Protein AF-A0A645JZR2-F1 (afdb_monomer_lite)

Radius of gyration: 15.29 Å; chains: 1; bounding box: 34×24×43 Å

Foldseek 3Di:
DLVVLLVCLQPDDLVRCCVPVLVVCQVVCVVVVHDSQLVVVLSSLSSVLSCCQPDRNPVLVVVCVVVVHDSVVSNVVCVVVSVVSVVVSVVSNVVVCVVCVVVVVVD

pLDDT: mean 82.42, std 8.1, range [58.25, 92.25]

Organism: NCBI:txid1076179

Sequence (107 aa):
MLIILVIVGCLMDVISATVIFIPVMNPLATSIGLDPIHWGVIFSIMLVIGFITPPVGQVLFVTANASNIEYASLCKNIIPFCIASFIIIIALAYMPDVVMWLPRMFA

Secondary structure (DSSP, 8-state):
-HHHHHHHHHHS-HHHHHHHHHHHHHHHHHHTT--HHHHHHHHHHHHHHHHHSTTT-HHHHHHHHHHT--HHHHHHHSHHHHHHHHHHHHHHHH-HHHHHTTHHHH-

Structure (mmCIF, N/CA/C/O backbone):
data_AF-A0A645JZR2-F1
#
_entry.id   AF-A0A645JZR2-F1
#
loop_
_atom_site.group_PDB
_atom_site.id
_atom_site.type_symbol
_atom_site.label_atom_id
_atom_site.label_alt_id
_atom_site.label_comp_id
_atom_site.label_asym_id
_atom_site.label_entity_id
_atom_site.label_seq_id
_atom_site.pdbx_PDB_ins_code
_atom_site.Cartn_x
_atom_site.Cartn_y
_atom_site.Cartn_z
_atom_site.occupancy
_atom_site.B_iso_or_equiv
_atom_site.auth_seq_id
_atom_site.auth_comp_id
_atom_site.auth_asym_id
_atom_site.auth_atom_id
_atom_site.pdbx_PDB_model_num
ATOM 1 N N . MET A 1 1 ? 8.722 -7.943 -1.978 1.00 61.44 1 MET A N 1
ATOM 2 C CA . MET A 1 1 ? 8.591 -6.487 -2.213 1.00 61.44 1 MET A CA 1
ATOM 3 C C . MET A 1 1 ? 7.271 -5.949 -1.666 1.00 61.44 1 MET A C 1
ATOM 5 O O . MET A 1 1 ? 7.312 -5.133 -0.760 1.00 61.44 1 MET A O 1
ATOM 9 N N . LEU A 1 2 ? 6.122 -6.472 -2.109 1.00 66.00 2 LEU A N 1
ATOM 10 C CA . LEU A 1 2 ? 4.788 -5.983 -1.717 1.00 66.00 2 LEU A CA 1
ATOM 11 C C . LEU A 1 2 ? 4.529 -5.984 -0.190 1.00 66.00 2 LEU A C 1
ATOM 13 O O . LEU A 1 2 ? 4.027 -5.010 0.351 1.00 66.00 2 LEU A O 1
ATOM 17 N N . ILE A 1 3 ? 4.957 -7.024 0.537 1.00 68.69 3 ILE A N 1
ATOM 18 C CA . ILE A 1 3 ? 4.763 -7.113 2.002 1.00 68.69 3 ILE A CA 1
ATOM 19 C C . ILE A 1 3 ? 5.571 -6.043 2.764 1.00 68.69 3 ILE A C 1
ATOM 21 O O . ILE A 1 3 ? 5.086 -5.479 3.739 1.00 68.69 3 ILE A O 1
ATOM 25 N N . ILE A 1 4 ? 6.784 -5.723 2.298 1.00 68.81 4 ILE A N 1
ATOM 26 C CA . ILE A 1 4 ? 7.639 -4.693 2.912 1.00 68.81 4 ILE A CA 1
ATOM 27 C C . ILE A 1 4 ? 6.998 -3.311 2.743 1.00 68.81 4 ILE A C 1
ATOM 29 O O . ILE A 1 4 ? 6.989 -2.526 3.685 1.00 68.81 4 ILE A O 1
ATOM 33 N N . LEU A 1 5 ? 6.408 -3.038 1.574 1.00 61.66 5 LEU A N 1
ATOM 34 C CA . LEU A 1 5 ? 5.743 -1.765 1.283 1.00 61.66 5 LEU A CA 1
ATOM 35 C C . LEU A 1 5 ? 4.522 -1.521 2.172 1.00 61.66 5 LEU A C 1
ATOM 37 O O . LEU A 1 5 ? 4.302 -0.394 2.604 1.00 61.66 5 LEU A O 1
ATOM 41 N N . VAL A 1 6 ? 3.773 -2.574 2.504 1.00 64.75 6 VAL A N 1
ATOM 42 C CA . VAL A 1 6 ? 2.643 -2.482 3.440 1.00 64.75 6 VAL A CA 1
ATOM 43 C C . VAL A 1 6 ? 3.127 -2.132 4.848 1.00 64.75 6 VAL A C 1
ATOM 45 O O . VAL A 1 6 ? 2.554 -1.258 5.488 1.00 64.75 6 VAL A O 1
ATOM 48 N N . ILE A 1 7 ? 4.207 -2.760 5.324 1.00 67.06 7 ILE A N 1
ATOM 49 C CA . ILE A 1 7 ? 4.775 -2.476 6.655 1.00 67.06 7 ILE A CA 1
ATOM 50 C C . ILE A 1 7 ? 5.321 -1.043 6.726 1.00 67.06 7 ILE A C 1
ATOM 52 O O . ILE A 1 7 ? 5.091 -0.342 7.710 1.00 67.06 7 ILE A O 1
ATOM 56 N N . VAL A 1 8 ? 6.006 -0.594 5.672 1.00 63.25 8 VAL A N 1
ATOM 57 C CA . VAL A 1 8 ? 6.533 0.774 5.565 1.00 63.25 8 VAL A CA 1
ATOM 58 C C . VAL A 1 8 ? 5.400 1.796 5.531 1.00 63.25 8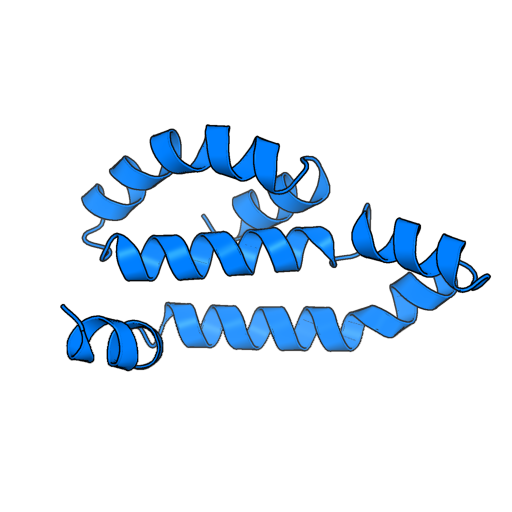 VAL A C 1
ATOM 60 O O . VAL A 1 8 ? 5.449 2.756 6.291 1.00 63.25 8 VAL A O 1
ATOM 63 N N . GLY A 1 9 ? 4.360 1.573 4.722 1.00 58.25 9 GLY A N 1
ATOM 64 C CA . GLY A 1 9 ? 3.195 2.462 4.656 1.00 58.25 9 GLY A CA 1
ATOM 65 C C . GLY A 1 9 ? 2.398 2.528 5.963 1.00 58.25 9 GLY A C 1
ATOM 66 O O . GLY A 1 9 ? 1.760 3.536 6.236 1.00 58.25 9 GLY A O 1
ATOM 67 N N . CYS A 1 10 ? 2.460 1.494 6.805 1.00 64.12 10 CYS A N 1
ATOM 68 C CA . CYS A 1 10 ? 1.864 1.532 8.141 1.00 64.12 10 CYS A CA 1
ATOM 69 C C . CYS A 1 10 ? 2.678 2.367 9.148 1.00 64.12 10 CYS A C 1
ATOM 71 O O . CYS A 1 10 ? 2.098 2.916 10.076 1.00 64.12 10 CYS A O 1
ATOM 73 N N . LEU A 1 11 ? 4.007 2.442 9.018 1.00 63.34 11 LEU A N 1
ATOM 74 C CA . LEU A 1 11 ? 4.890 3.084 10.009 1.00 63.34 11 LEU A CA 1
ATOM 75 C C . LEU A 1 11 ? 5.371 4.479 9.604 1.00 63.34 11 LEU A C 1
ATOM 77 O O . LEU A 1 11 ? 5.779 5.260 10.462 1.00 63.34 11 LEU A O 1
ATOM 81 N N . MET A 1 12 ? 5.370 4.778 8.308 1.00 72.12 12 MET A N 1
ATOM 82 C CA . MET A 1 12 ? 5.936 5.995 7.740 1.00 72.12 12 MET A CA 1
ATOM 83 C C . MET A 1 12 ? 4.881 6.741 6.932 1.00 72.12 12 MET A C 1
ATOM 85 O O . MET A 1 12 ? 4.127 6.135 6.175 1.00 72.12 12 MET A O 1
ATOM 89 N N . ASP A 1 13 ? 4.879 8.070 7.053 1.00 78.06 13 ASP A N 1
ATOM 90 C CA . ASP A 1 13 ? 4.120 8.958 6.171 1.00 78.06 13 ASP A CA 1
ATOM 91 C C . ASP A 1 13 ? 4.449 8.682 4.686 1.00 78.06 13 ASP A C 1
ATOM 93 O O . ASP A 1 13 ? 5.599 8.392 4.339 1.00 78.06 13 ASP A O 1
ATOM 97 N N . VAL A 1 14 ? 3.443 8.795 3.807 1.00 80.25 14 VAL A N 1
ATOM 98 C CA . VAL A 1 14 ? 3.560 8.563 2.356 1.00 80.25 14 VAL A CA 1
ATOM 99 C C . VAL A 1 14 ? 4.711 9.364 1.748 1.00 80.25 14 VAL A C 1
ATOM 101 O O . VAL A 1 14 ? 5.452 8.825 0.923 1.00 80.25 14 VAL A O 1
ATOM 104 N N . ILE A 1 15 ? 4.893 10.625 2.152 1.00 84.00 15 ILE A N 1
ATOM 105 C CA . ILE A 1 15 ? 5.950 11.493 1.615 1.00 84.00 15 ILE A CA 1
ATOM 106 C C . ILE A 1 15 ? 7.319 10.958 2.039 1.00 84.00 15 ILE A C 1
ATOM 108 O O . ILE A 1 15 ? 8.182 10.711 1.195 1.00 84.00 15 ILE A O 1
ATOM 112 N N . SER A 1 16 ? 7.495 10.703 3.333 1.00 86.88 16 SER A N 1
ATOM 11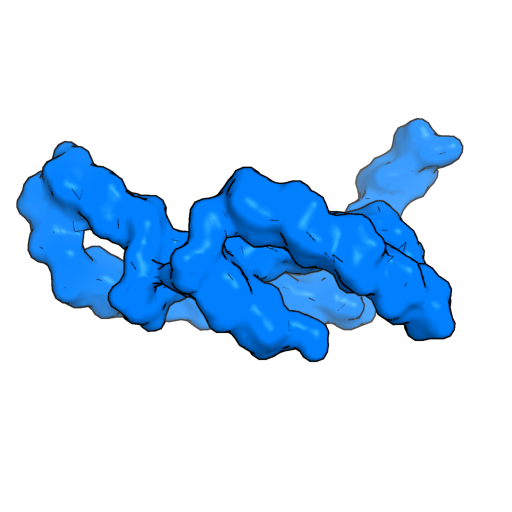3 C CA . SER A 1 16 ? 8.730 10.158 3.906 1.00 86.88 16 SER A CA 1
ATOM 114 C C . SER A 1 16 ? 9.107 8.806 3.288 1.00 86.88 16 SER A C 1
ATOM 116 O O . SER A 1 16 ? 10.258 8.590 2.903 1.00 86.88 16 SER A O 1
ATOM 118 N N . ALA A 1 17 ? 8.132 7.906 3.130 1.00 85.50 17 ALA A N 1
ATOM 119 C CA . ALA A 1 17 ? 8.326 6.601 2.507 1.00 85.50 17 ALA A CA 1
ATOM 120 C C . ALA A 1 17 ? 8.733 6.728 1.034 1.00 85.50 17 ALA A C 1
ATOM 122 O O . ALA A 1 17 ? 9.667 6.065 0.593 1.00 85.50 17 ALA A O 1
ATOM 123 N N . THR A 1 18 ? 8.075 7.607 0.280 1.00 87.31 18 THR A N 1
ATOM 124 C CA . THR A 1 18 ? 8.351 7.836 -1.144 1.00 87.31 18 THR A CA 1
ATOM 125 C C . THR A 1 18 ? 9.770 8.361 -1.358 1.00 87.31 18 THR A C 1
ATOM 127 O O . THR A 1 18 ? 10.510 7.810 -2.170 1.00 87.31 18 THR A O 1
ATOM 130 N N . VAL A 1 19 ? 10.192 9.370 -0.591 1.00 89.44 19 VAL A N 1
ATOM 131 C CA . VAL A 1 19 ? 11.525 9.988 -0.724 1.00 89.44 19 VAL A CA 1
ATOM 132 C C . VAL A 1 19 ? 12.652 8.993 -0.439 1.00 89.44 19 VAL A C 1
ATOM 134 O O . VAL A 1 19 ? 13.684 9.028 -1.105 1.00 89.44 19 VAL A O 1
ATOM 137 N N . ILE A 1 20 ? 12.458 8.088 0.524 1.00 88.94 20 ILE A N 1
ATOM 138 C CA . ILE A 1 20 ? 13.485 7.124 0.940 1.00 88.94 20 ILE A CA 1
ATOM 139 C C . ILE A 1 20 ? 13.460 5.868 0.064 1.00 88.94 20 ILE A C 1
ATOM 141 O O . ILE A 1 20 ? 14.498 5.432 -0.432 1.00 88.94 20 ILE A O 1
ATOM 145 N N . PHE A 1 21 ? 12.286 5.263 -0.131 1.00 84.62 21 PHE A N 1
ATOM 146 C CA . PHE A 1 21 ? 12.186 3.953 -0.770 1.00 84.62 21 PHE A CA 1
ATOM 147 C C . PHE A 1 21 ? 12.214 4.012 -2.289 1.00 84.62 21 PHE A C 1
ATOM 149 O O . PHE A 1 21 ? 12.698 3.051 -2.881 1.00 84.62 21 PHE A O 1
ATOM 156 N N . ILE A 1 22 ? 11.764 5.092 -2.938 1.00 86.75 22 ILE A N 1
ATOM 157 C CA . ILE A 1 22 ? 11.856 5.189 -4.403 1.00 86.75 22 ILE A CA 1
ATOM 158 C C . ILE A 1 22 ? 13.293 5.029 -4.907 1.00 86.75 22 ILE A C 1
ATOM 160 O O . ILE A 1 22 ? 13.529 4.104 -5.684 1.00 86.75 22 ILE A O 1
ATOM 164 N N . PRO A 1 23 ? 14.274 5.846 -4.484 1.00 85.75 23 PRO A N 1
ATOM 165 C CA . PRO A 1 23 ? 15.633 5.740 -5.014 1.00 85.75 23 PRO A CA 1
ATOM 166 C C . PRO A 1 23 ? 16.310 4.407 -4.663 1.00 85.75 2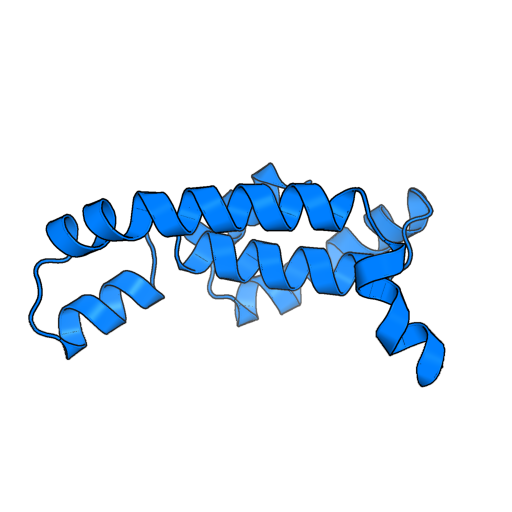3 PRO A C 1
ATOM 168 O O . PRO A 1 23 ? 17.158 3.941 -5.417 1.00 85.75 23 PRO A O 1
ATOM 171 N N . VAL A 1 24 ? 15.915 3.768 -3.557 1.00 87.88 24 VAL A N 1
ATOM 172 C CA . VAL A 1 24 ? 16.457 2.470 -3.121 1.00 87.88 24 VAL A CA 1
ATOM 173 C C . VAL A 1 24 ? 15.836 1.300 -3.890 1.00 87.88 24 VAL A C 1
ATOM 175 O O . VAL A 1 24 ? 16.532 0.361 -4.270 1.00 87.88 24 VAL A O 1
ATOM 178 N N . MET A 1 25 ? 14.525 1.332 -4.124 1.00 83.12 25 MET A N 1
ATOM 179 C CA . MET A 1 25 ? 13.782 0.228 -4.736 1.00 83.12 25 MET A CA 1
ATOM 180 C C . MET A 1 25 ? 13.726 0.314 -6.263 1.00 83.12 25 MET A C 1
ATOM 182 O O . MET A 1 25 ? 13.616 -0.726 -6.907 1.00 83.12 25 MET A O 1
ATOM 186 N N . ASN A 1 26 ? 13.843 1.506 -6.852 1.00 82.81 26 ASN A N 1
ATOM 187 C CA . ASN A 1 26 ? 13.881 1.693 -8.302 1.00 82.81 26 ASN A CA 1
ATOM 188 C C . ASN A 1 26 ? 14.994 0.878 -8.998 1.00 82.81 26 ASN A C 1
ATOM 190 O O . ASN A 1 26 ? 14.668 0.147 -9.929 1.00 82.81 26 ASN A O 1
ATOM 194 N N . PRO A 1 27 ? 16.275 0.893 -8.560 1.00 83.62 27 PRO A N 1
ATOM 195 C CA . PRO A 1 27 ? 17.307 0.056 -9.182 1.00 83.62 27 PRO A CA 1
ATOM 196 C C . PRO A 1 27 ? 17.045 -1.445 -9.001 1.00 83.62 27 PRO A C 1
ATOM 198 O O . PRO A 1 27 ? 17.395 -2.246 -9.863 1.00 83.62 27 PRO A O 1
ATOM 201 N N . LEU A 1 28 ? 16.391 -1.842 -7.904 1.00 83.69 28 LEU A N 1
ATOM 202 C CA . LEU A 1 28 ? 15.990 -3.232 -7.687 1.00 83.69 28 LEU A CA 1
ATOM 203 C C . LEU A 1 28 ? 14.885 -3.639 -8.672 1.00 83.69 28 LEU A C 1
ATOM 205 O O . LEU A 1 28 ? 14.961 -4.717 -9.256 1.00 83.69 28 LEU A O 1
ATOM 209 N N . ALA A 1 29 ? 13.906 -2.766 -8.913 1.00 81.06 29 ALA A N 1
ATOM 210 C CA . ALA A 1 29 ? 12.822 -2.988 -9.867 1.00 81.06 29 ALA A CA 1
ATOM 211 C C . ALA A 1 29 ? 13.308 -3.031 -11.323 1.00 81.06 29 ALA A C 1
ATOM 213 O O . ALA A 1 29 ? 12.908 -3.905 -12.089 1.00 81.06 29 ALA A O 1
ATOM 214 N N . THR A 1 30 ? 14.219 -2.142 -11.711 1.00 80.56 30 THR A N 1
ATOM 215 C CA . THR A 1 30 ? 14.772 -2.152 -13.071 1.00 80.56 30 THR A CA 1
ATOM 216 C C . THR A 1 30 ? 15.712 -3.334 -13.299 1.00 80.56 30 THR A C 1
ATOM 218 O O . THR A 1 30 ? 15.740 -3.878 -14.401 1.00 80.56 30 THR A O 1
ATOM 221 N N . SER A 1 31 ? 16.413 -3.814 -12.263 1.00 80.56 31 SER A N 1
ATOM 222 C CA . SER A 1 31 ? 17.275 -5.004 -12.369 1.00 80.56 31 SER A CA 1
ATOM 223 C C . SER A 1 31 ? 16.510 -6.305 -12.638 1.00 80.56 31 SER A C 1
ATOM 225 O O . SER A 1 31 ? 17.044 -7.207 -13.277 1.00 80.56 31 SER A O 1
ATOM 227 N N . ILE A 1 32 ? 15.248 -6.391 -12.202 1.00 79.81 32 ILE A N 1
ATOM 228 C CA . ILE A 1 32 ? 14.353 -7.525 -12.486 1.00 79.81 32 ILE A CA 1
ATOM 229 C C . ILE A 1 32 ? 13.582 -7.355 -13.808 1.00 79.81 32 ILE A C 1
ATOM 231 O O . ILE A 1 32 ? 12.718 -8.172 -14.116 1.00 79.81 32 ILE A O 1
ATOM 235 N N . GLY A 1 33 ? 13.881 -6.308 -14.589 1.00 77.12 33 GLY A N 1
ATOM 236 C CA . GLY A 1 33 ? 13.244 -6.035 -15.879 1.00 77.12 33 GLY A CA 1
ATOM 237 C C . GLY A 1 33 ? 11.839 -5.435 -15.785 1.00 77.12 33 GLY A C 1
ATOM 238 O O . GLY A 1 33 ? 11.114 -5.455 -16.778 1.00 77.12 33 GLY A O 1
ATOM 239 N N . LEU A 1 34 ? 11.432 -4.917 -14.618 1.00 80.69 34 LEU A N 1
ATOM 240 C CA . LEU A 1 34 ? 10.154 -4.219 -14.487 1.00 80.69 34 LEU A CA 1
ATOM 241 C C . LEU A 1 34 ? 10.235 -2.829 -15.124 1.00 80.69 34 LEU A C 1
ATOM 243 O O . LEU A 1 34 ? 11.208 -2.098 -14.930 1.00 80.69 34 LEU A O 1
ATOM 247 N N . ASP A 1 35 ? 9.170 -2.446 -15.826 1.00 84.25 35 ASP A N 1
ATOM 248 C CA . ASP A 1 35 ? 9.015 -1.083 -16.321 1.00 84.25 35 ASP A CA 1
ATOM 249 C C . ASP A 1 35 ? 8.957 -0.092 -15.131 1.00 84.25 35 ASP A C 1
ATOM 251 O O . ASP A 1 35 ? 8.159 -0.303 -14.207 1.00 84.25 35 ASP A O 1
ATOM 255 N N . PRO A 1 36 ? 9.777 0.980 -15.120 1.00 83.12 36 PRO A N 1
ATOM 256 C CA . PRO A 1 36 ? 9.825 1.939 -14.016 1.00 83.12 36 PRO A CA 1
ATOM 257 C C . PRO A 1 36 ? 8.489 2.638 -13.744 1.00 83.12 36 PRO A C 1
ATOM 259 O O . PRO A 1 36 ? 8.177 2.942 -12.592 1.00 83.12 36 PRO A O 1
ATOM 262 N N . ILE A 1 37 ? 7.695 2.893 -14.788 1.00 86.50 37 ILE A N 1
ATOM 263 C CA . ILE A 1 37 ? 6.391 3.554 -14.679 1.00 86.50 37 ILE A CA 1
ATOM 264 C C . ILE A 1 37 ? 5.406 2.591 -14.031 1.00 86.50 37 ILE A C 1
ATOM 266 O O . ILE A 1 37 ? 4.761 2.944 -13.042 1.00 86.50 37 ILE A O 1
ATOM 270 N N . HIS A 1 38 ? 5.330 1.355 -14.533 1.00 86.81 38 HIS A N 1
ATOM 271 C CA . HIS A 1 38 ? 4.480 0.328 -13.934 1.00 86.81 38 HIS A CA 1
ATOM 272 C C . HIS A 1 38 ? 4.838 0.111 -12.459 1.00 86.81 38 HIS A C 1
ATOM 274 O O . HIS A 1 38 ? 3.964 0.110 -11.590 1.00 86.81 38 HIS A O 1
ATOM 280 N N . TRP A 1 39 ? 6.134 -0.003 -12.166 1.00 86.56 39 TRP A N 1
ATOM 281 C CA . TRP A 1 39 ? 6.633 -0.153 -10.808 1.00 86.56 39 TRP A CA 1
ATOM 282 C C . TRP A 1 39 ? 6.241 1.022 -9.904 1.00 86.56 39 TRP A C 1
ATOM 284 O O . TRP A 1 39 ? 5.740 0.801 -8.801 1.00 86.56 39 TRP A O 1
ATOM 294 N N . GLY A 1 40 ? 6.423 2.258 -10.375 1.00 87.94 40 GLY A N 1
ATOM 295 C CA . GLY A 1 40 ? 6.063 3.465 -9.633 1.00 87.94 40 GLY A CA 1
ATOM 296 C C . GLY A 1 40 ? 4.576 3.506 -9.284 1.00 87.94 40 GLY A C 1
ATOM 297 O O . GLY A 1 40 ? 4.223 3.788 -8.141 1.00 87.94 40 GLY A O 1
ATOM 298 N N . VAL A 1 41 ? 3.703 3.134 -10.225 1.00 88.44 41 VAL A N 1
ATOM 299 C CA . VAL A 1 41 ? 2.253 3.060 -9.982 1.00 88.44 41 VAL A CA 1
ATOM 300 C C . VAL A 1 41 ? 1.922 2.020 -8.911 1.00 88.44 41 VAL A C 1
ATOM 302 O O . VAL A 1 41 ? 1.202 2.329 -7.958 1.00 88.44 41 VAL A O 1
ATOM 305 N N . ILE A 1 42 ? 2.469 0.804 -9.022 1.00 88.69 42 ILE A N 1
ATOM 306 C CA . ILE A 1 42 ? 2.251 -0.257 -8.026 1.00 88.69 42 ILE A CA 1
ATOM 307 C C . ILE A 1 42 ? 2.749 0.190 -6.645 1.00 88.69 42 ILE A C 1
ATOM 309 O O . ILE A 1 42 ? 2.055 -0.006 -5.646 1.00 88.69 42 ILE A O 1
ATOM 313 N N . PHE A 1 43 ? 3.923 0.821 -6.585 1.00 87.69 43 PHE A N 1
ATOM 314 C CA . PHE A 1 43 ? 4.515 1.351 -5.359 1.00 87.69 43 PHE A CA 1
ATOM 315 C C . PHE A 1 43 ? 3.624 2.412 -4.701 1.00 87.69 43 PHE A C 1
ATOM 317 O O . PHE A 1 43 ? 3.322 2.303 -3.511 1.00 87.69 43 PHE A O 1
ATOM 324 N N . SER A 1 44 ? 3.153 3.402 -5.464 1.00 87.88 44 SER A N 1
ATOM 325 C CA . SER A 1 44 ? 2.281 4.463 -4.949 1.00 87.88 44 SER A CA 1
ATOM 326 C C . SER A 1 44 ? 0.971 3.907 -4.397 1.00 87.88 44 SER A C 1
ATOM 328 O O . SER A 1 44 ? 0.569 4.270 -3.292 1.00 87.88 44 SER A O 1
ATOM 330 N N . ILE A 1 45 ? 0.324 2.989 -5.121 1.00 88.19 45 ILE A N 1
ATOM 331 C CA . ILE A 1 45 ? -0.930 2.378 -4.662 1.00 88.19 45 ILE A CA 1
ATOM 332 C C . ILE A 1 45 ? -0.686 1.533 -3.405 1.00 88.19 45 ILE A C 1
ATOM 334 O O . ILE A 1 45 ? -1.449 1.631 -2.447 1.00 88.19 45 ILE A O 1
ATOM 338 N N . MET A 1 46 ? 0.394 0.748 -3.363 1.00 86.19 46 MET A N 1
ATOM 339 C CA . MET A 1 46 ? 0.768 -0.044 -2.185 1.00 86.19 46 MET A CA 1
ATOM 340 C C . MET A 1 46 ? 0.977 0.809 -0.933 1.00 86.19 46 MET A C 1
ATOM 342 O O . MET A 1 46 ? 0.511 0.423 0.140 1.00 86.19 46 MET A O 1
ATOM 346 N N . LEU A 1 47 ? 1.643 1.962 -1.055 1.00 85.00 47 LEU A N 1
ATOM 347 C CA . LEU A 1 47 ? 1.828 2.875 0.074 1.00 85.00 47 LEU A CA 1
ATOM 348 C C . LEU A 1 47 ? 0.493 3.414 0.588 1.00 85.00 47 LEU A C 1
ATOM 350 O O . LEU A 1 47 ? 0.262 3.405 1.796 1.00 85.00 47 LEU A O 1
ATOM 354 N N . VAL A 1 48 ? -0.407 3.824 -0.311 1.00 85.12 48 VAL A N 1
ATOM 355 C CA . VAL A 1 48 ? -1.746 4.305 0.067 1.00 85.12 48 VAL A CA 1
ATOM 356 C C . VAL A 1 48 ? -2.558 3.198 0.743 1.00 85.12 48 VAL A C 1
ATOM 358 O O . VAL A 1 48 ? -3.211 3.458 1.752 1.00 85.12 48 VAL A O 1
ATOM 361 N N . ILE A 1 49 ? -2.474 1.957 0.250 1.00 86.12 49 ILE A N 1
ATOM 362 C CA . ILE A 1 49 ? -3.114 0.795 0.885 1.00 86.12 49 ILE A CA 1
ATOM 363 C C . ILE A 1 49 ? -2.563 0.581 2.300 1.00 86.12 49 ILE A C 1
ATOM 365 O O . ILE A 1 49 ? -3.346 0.369 3.225 1.00 86.12 49 ILE A O 1
ATOM 369 N N . GLY A 1 50 ? -1.246 0.684 2.506 1.00 82.56 50 GLY A N 1
ATOM 370 C CA . GLY A 1 50 ? -0.642 0.646 3.845 1.00 82.56 50 GLY A CA 1
ATOM 371 C C . GLY A 1 50 ? -1.180 1.753 4.759 1.00 82.56 50 GLY A C 1
ATOM 372 O O . GLY A 1 50 ? -1.522 1.496 5.909 1.00 82.56 50 GLY A O 1
ATOM 373 N N . PHE A 1 51 ? -1.381 2.952 4.211 1.00 81.44 51 PHE A N 1
ATOM 374 C CA . PHE A 1 51 ? -1.894 4.123 4.929 1.00 81.44 51 PHE A CA 1
ATOM 375 C C . PHE A 1 51 ? -3.346 3.993 5.418 1.00 81.44 51 PHE A C 1
ATOM 377 O O . PHE A 1 51 ? -3.735 4.635 6.398 1.00 81.44 51 PHE A O 1
ATOM 384 N N . ILE A 1 52 ? -4.152 3.169 4.739 1.00 81.75 52 ILE A N 1
ATOM 385 C CA . ILE A 1 52 ? -5.542 2.861 5.116 1.00 81.75 52 ILE A CA 1
ATOM 386 C C . ILE A 1 52 ? -5.689 1.507 5.817 1.00 81.75 52 ILE A C 1
ATOM 388 O O . ILE A 1 52 ? -6.784 1.181 6.260 1.00 81.75 52 ILE A O 1
ATOM 392 N N . THR A 1 53 ? -4.646 0.678 5.892 1.00 82.50 53 THR A N 1
ATOM 393 C CA . THR A 1 53 ? -4.760 -0.652 6.503 1.00 82.50 53 THR A CA 1
ATOM 394 C C . THR A 1 53 ? -4.672 -0.527 8.031 1.00 82.50 53 THR A C 1
ATOM 396 O O . THR A 1 53 ? -3.723 0.074 8.541 1.00 82.50 53 THR A O 1
ATOM 399 N N . PRO A 1 54 ? -5.630 -1.082 8.801 1.00 69.31 54 PRO A N 1
ATOM 400 C CA . PRO A 1 54 ? -5.547 -1.099 10.264 1.00 69.31 54 PRO A CA 1
ATOM 401 C C . PRO A 1 54 ? -4.341 -1.956 10.697 1.00 69.31 54 PRO A C 1
ATOM 403 O O . PRO A 1 54 ? -4.322 -3.158 10.424 1.00 69.31 54 PRO A O 1
ATOM 406 N N . PRO A 1 55 ? -3.276 -1.332 11.247 1.00 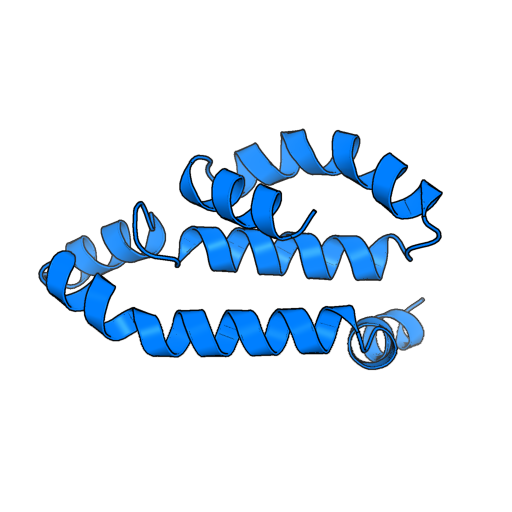62.62 55 PRO A N 1
ATOM 407 C CA . PRO A 1 55 ? -3.149 -1.096 12.694 1.00 62.62 55 PRO A CA 1
ATOM 408 C C . PRO A 1 55 ? -2.793 0.351 13.102 1.00 62.62 55 PRO A C 1
ATOM 410 O O . PRO A 1 55 ? -3.030 0.725 14.248 1.00 62.62 55 PRO A O 1
ATOM 413 N N . VAL A 1 56 ? -2.271 1.172 12.181 1.00 65.69 56 VAL A N 1
ATOM 414 C CA . VAL A 1 56 ? -1.795 2.555 12.435 1.00 65.69 56 VAL A CA 1
ATOM 415 C C . VAL A 1 56 ? -2.538 3.595 11.584 1.00 65.69 56 VAL A C 1
ATOM 417 O O . VAL A 1 56 ? -2.353 4.787 11.803 1.00 65.69 56 VAL A O 1
ATOM 420 N N . GLY A 1 57 ? -3.357 3.135 10.620 1.00 71.81 57 GLY A N 1
ATOM 421 C CA . GLY A 1 57 ? -3.940 3.898 9.514 1.00 71.81 57 GLY A CA 1
ATOM 422 C C . GLY A 1 57 ? -4.130 5.385 9.796 1.00 71.81 57 GLY A C 1
ATOM 423 O O . GLY A 1 57 ? -5.139 5.802 10.362 1.00 71.81 57 GLY A O 1
ATOM 424 N N . GLN A 1 58 ? -3.153 6.196 9.395 1.00 77.56 58 GLN A N 1
ATOM 425 C CA . GLN A 1 58 ? -3.113 7.610 9.760 1.00 77.56 58 GLN A CA 1
ATOM 426 C C . GLN A 1 58 ? -4.312 8.359 9.164 1.00 77.56 58 GLN A C 1
ATOM 428 O O . GLN A 1 58 ? -4.902 9.219 9.815 1.00 77.56 58 GLN A O 1
ATOM 433 N N . VAL A 1 59 ? -4.739 7.962 7.959 1.00 83.00 59 VAL A N 1
ATOM 434 C CA . VAL A 1 59 ? -5.971 8.464 7.332 1.00 83.00 59 VAL A CA 1
ATOM 435 C C . VAL A 1 59 ? -7.204 8.043 8.127 1.00 83.00 59 VAL A C 1
ATOM 437 O O . VAL A 1 59 ? -8.045 8.888 8.408 1.00 83.00 59 VAL A O 1
ATOM 440 N N . LEU A 1 60 ? -7.292 6.784 8.570 1.00 85.00 60 LEU A N 1
ATOM 441 C CA . LEU A 1 60 ? -8.390 6.320 9.430 1.00 85.00 60 LEU A CA 1
ATOM 442 C C . LEU A 1 60 ? -8.455 7.102 10.743 1.00 85.00 60 LEU A C 1
ATOM 444 O O . LEU A 1 60 ? -9.545 7.456 11.182 1.00 85.00 60 LEU A O 1
ATOM 448 N N . PHE A 1 61 ? -7.309 7.396 11.357 1.00 83.62 61 PHE A N 1
ATOM 449 C CA . PHE A 1 61 ? -7.233 8.164 12.597 1.00 83.62 61 PHE A CA 1
ATOM 450 C C . PHE A 1 61 ? -7.717 9.608 12.410 1.00 83.62 61 PHE A C 1
ATOM 452 O O . PHE A 1 61 ? -8.555 10.088 13.176 1.00 83.62 61 PHE A O 1
ATOM 459 N N . VAL A 1 62 ? -7.244 10.287 11.359 1.00 86.12 62 VAL A N 1
ATOM 460 C CA . VAL A 1 62 ? -7.672 11.655 11.027 1.00 86.12 62 VAL A CA 1
ATOM 461 C C . VAL A 1 62 ? -9.163 11.693 10.685 1.00 86.12 62 VAL A C 1
ATOM 463 O O . VAL A 1 62 ? -9.879 12.566 11.173 1.00 86.12 62 VAL A O 1
ATOM 466 N N . THR A 1 63 ? -9.664 10.729 9.908 1.00 87.50 63 THR A N 1
ATOM 467 C CA . THR A 1 63 ? -11.086 10.643 9.549 1.00 87.50 63 THR A CA 1
ATOM 468 C C . THR A 1 63 ? -11.971 10.324 10.753 1.00 87.50 63 THR A C 1
ATOM 470 O O . THR A 1 63 ? -13.033 10.931 10.887 1.00 87.50 63 THR A O 1
ATOM 473 N N . ALA A 1 64 ? -11.550 9.424 11.646 1.00 88.25 64 ALA A N 1
ATOM 474 C CA . ALA A 1 64 ? -12.275 9.108 12.878 1.00 88.25 64 ALA A CA 1
ATOM 475 C C . ALA A 1 64 ? -12.424 10.348 13.773 1.00 88.25 64 ALA A C 1
ATOM 477 O O . ALA A 1 64 ? -13.526 10.643 14.237 1.00 88.25 64 ALA A O 1
ATOM 478 N N . ASN A 1 65 ? -11.342 11.120 13.933 1.00 87.62 65 ASN A N 1
ATOM 479 C CA . ASN A 1 65 ? -11.337 12.365 14.701 1.00 87.62 65 ASN A CA 1
ATOM 480 C C . ASN A 1 65 ? -12.233 13.439 14.055 1.00 87.62 65 ASN A C 1
ATOM 482 O O . ASN A 1 65 ? -13.105 13.999 14.713 1.00 87.62 65 ASN A O 1
ATOM 486 N N . ALA A 1 66 ? -12.104 13.652 12.741 1.00 92.25 66 ALA A N 1
ATOM 487 C CA . ALA A 1 66 ? -12.928 14.616 12.009 1.00 92.25 66 ALA A CA 1
ATOM 488 C C . ALA A 1 66 ? -14.428 14.261 12.006 1.00 92.25 66 ALA A C 1
ATOM 490 O O . ALA A 1 66 ? -15.271 15.154 11.980 1.00 92.25 66 ALA A O 1
ATOM 491 N N . SER A 1 67 ? -14.763 12.968 12.042 1.00 90.25 67 SER A N 1
ATOM 492 C CA . SER A 1 67 ? -16.147 12.476 11.963 1.00 90.25 67 SER A CA 1
ATOM 493 C C . SER A 1 67 ? -16.781 12.180 13.330 1.00 90.25 67 SER A C 1
ATOM 495 O O . SER A 1 67 ? -17.946 11.800 13.367 1.00 90.25 67 SER A O 1
ATOM 497 N N . ASN A 1 68 ? -16.048 12.331 14.445 1.00 87.62 68 ASN A N 1
ATOM 498 C CA . ASN A 1 68 ? -16.477 11.913 15.794 1.00 87.62 68 ASN A CA 1
ATOM 499 C C . ASN A 1 68 ? -16.937 10.439 15.878 1.00 87.62 68 ASN A C 1
ATOM 501 O O . ASN A 1 68 ? -17.851 10.093 16.626 1.00 87.62 68 ASN A O 1
ATOM 505 N N . ILE A 1 69 ? -16.301 9.552 15.109 1.00 90.12 69 ILE A N 1
ATOM 506 C CA . ILE A 1 69 ? -16.578 8.108 15.132 1.00 90.12 69 ILE A CA 1
ATOM 507 C C . ILE A 1 69 ? -15.450 7.410 15.886 1.00 90.12 69 ILE A C 1
ATOM 509 O O . ILE A 1 69 ? -14.280 7.760 15.745 1.00 90.12 69 ILE A O 1
ATOM 513 N N . GLU A 1 70 ? -15.788 6.387 16.668 1.00 88.62 70 GLU A N 1
ATOM 514 C CA . GLU A 1 70 ? -14.793 5.574 17.358 1.00 88.62 70 GLU A CA 1
ATOM 515 C C . GLU A 1 70 ? -13.836 4.897 16.358 1.00 88.62 70 GLU A C 1
ATOM 517 O O . GLU A 1 70 ? -14.262 4.148 15.472 1.00 88.62 70 GLU A O 1
ATOM 522 N N . TYR A 1 71 ? -12.529 5.129 16.526 1.00 84.62 71 TYR A N 1
ATOM 523 C CA . TYR A 1 71 ? -11.478 4.586 15.656 1.00 84.62 71 TYR A CA 1
ATOM 524 C C . TYR A 1 71 ? -11.580 3.063 15.498 1.00 84.62 71 TYR A C 1
ATOM 526 O O . TYR A 1 71 ? -11.508 2.555 14.383 1.00 84.62 71 TYR A O 1
ATOM 534 N N . ALA A 1 72 ? -11.841 2.334 16.588 1.00 84.69 72 ALA A N 1
ATOM 535 C CA . ALA A 1 72 ? -11.980 0.879 16.565 1.00 84.69 72 ALA A CA 1
ATOM 536 C C . ALA A 1 72 ? -13.134 0.401 15.662 1.00 84.69 72 ALA A C 1
ATOM 538 O O . ALA A 1 72 ? -12.993 -0.592 14.942 1.00 84.69 72 ALA A O 1
ATOM 539 N N . SER A 1 73 ? -14.254 1.130 15.652 1.00 86.94 73 SER A N 1
ATOM 540 C CA . SER A 1 73 ? -15.397 0.844 14.778 1.00 86.94 73 SER A CA 1
ATOM 541 C C . SER A 1 73 ? -15.035 1.080 13.310 1.00 86.94 73 SER A C 1
ATOM 543 O O . SER A 1 73 ? -15.270 0.225 12.452 1.00 86.94 73 SER A O 1
ATOM 545 N N . LEU A 1 74 ? -14.362 2.198 13.020 1.00 86.06 74 LEU A N 1
ATOM 546 C CA . LEU A 1 74 ? -13.926 2.542 11.667 1.00 86.06 74 LEU A CA 1
ATOM 547 C C . LEU A 1 74 ? -12.894 1.538 11.123 1.00 86.06 74 LEU A C 1
ATOM 549 O O . LEU A 1 74 ? -13.021 1.071 9.990 1.00 86.06 74 LEU A O 1
ATOM 553 N N . CYS A 1 75 ? -11.933 1.127 11.955 1.00 86.06 75 CYS A N 1
ATOM 554 C CA . CYS A 1 75 ? -10.948 0.097 11.627 1.00 86.06 75 CYS A CA 1
ATOM 555 C C . CYS A 1 75 ? -11.579 -1.250 11.293 1.00 86.06 75 CYS A C 1
ATOM 557 O O . CYS A 1 75 ? -11.033 -1.975 10.472 1.00 86.06 75 CYS A O 1
ATOM 559 N N . LYS A 1 76 ? -12.708 -1.608 11.908 1.00 85.50 76 LYS A N 1
ATOM 560 C CA . LYS A 1 76 ? -13.409 -2.856 11.586 1.00 85.50 76 LYS A CA 1
ATOM 561 C C . LYS A 1 76 ? -14.192 -2.742 10.277 1.00 85.50 76 LYS A C 1
ATOM 563 O O . LYS A 1 76 ? -14.213 -3.685 9.490 1.00 85.50 76 LYS A O 1
ATOM 568 N N . ASN A 1 77 ? -14.785 -1.578 10.023 1.00 88.75 77 ASN A N 1
ATOM 569 C CA . ASN A 1 77 ? -15.609 -1.329 8.839 1.00 88.75 77 ASN A CA 1
ATOM 570 C C . ASN A 1 77 ? -14.793 -1.171 7.547 1.00 88.75 77 ASN A C 1
ATOM 572 O O . ASN A 1 77 ? -15.297 -1.479 6.471 1.00 88.75 77 ASN A O 1
ATOM 576 N N . ILE A 1 78 ? -13.533 -0.733 7.634 1.00 88.38 78 ILE A N 1
ATOM 577 C CA . ILE A 1 78 ? -12.649 -0.558 6.467 1.00 88.38 78 ILE A CA 1
ATOM 578 C C . ILE A 1 78 ? -12.044 -1.885 5.963 1.00 88.38 78 ILE A C 1
ATOM 580 O O . ILE A 1 78 ? -11.632 -1.963 4.809 1.00 88.38 78 ILE A O 1
ATOM 584 N N . ILE A 1 79 ? -12.020 -2.946 6.784 1.00 86.88 79 ILE A N 1
ATOM 585 C CA . ILE A 1 79 ? -11.438 -4.264 6.446 1.00 86.88 79 ILE A CA 1
ATOM 586 C C . ILE A 1 79 ? -11.884 -4.792 5.070 1.00 86.88 79 ILE A C 1
ATOM 588 O O . ILE A 1 79 ? -11.005 -5.144 4.279 1.00 86.88 79 ILE A O 1
ATOM 592 N N . PRO A 1 80 ? -13.189 -4.845 4.723 1.00 88.94 80 PRO A N 1
ATOM 593 C CA . PRO A 1 80 ? -13.613 -5.298 3.396 1.00 88.94 80 PRO A CA 1
ATOM 594 C C . PRO A 1 80 ? -13.020 -4.454 2.258 1.00 88.94 80 PRO A C 1
ATOM 596 O O . PRO A 1 80 ? -12.666 -4.998 1.213 1.00 88.94 80 PRO A O 1
ATOM 599 N N . PHE A 1 81 ? -12.847 -3.148 2.468 1.00 88.31 81 PHE A N 1
ATOM 600 C CA . PHE A 1 81 ? -12.244 -2.250 1.485 1.00 88.31 81 PHE A CA 1
ATOM 601 C C . PHE A 1 81 ? -10.733 -2.473 1.352 1.00 88.31 81 PHE A C 1
ATOM 603 O O . PHE A 1 81 ? -10.204 -2.489 0.238 1.00 88.31 81 PHE A O 1
ATOM 610 N N . CYS A 1 82 ? -10.035 -2.717 2.466 1.00 86.94 82 CYS A N 1
ATOM 611 C CA . CYS A 1 82 ? -8.625 -3.105 2.450 1.00 86.94 82 CYS A CA 1
ATOM 612 C C . CYS A 1 82 ? -8.428 -4.406 1.665 1.00 86.94 82 CYS A C 1
ATOM 614 O O . CYS A 1 82 ? -7.575 -4.461 0.784 1.00 86.94 82 CYS A O 1
ATOM 616 N N . ILE A 1 83 ? -9.252 -5.427 1.921 1.00 88.44 83 ILE A N 1
ATOM 617 C CA . ILE A 1 83 ? -9.186 -6.713 1.211 1.00 88.44 83 ILE A CA 1
ATOM 618 C C . ILE A 1 83 ? -9.419 -6.515 -0.290 1.00 88.44 83 ILE A C 1
ATOM 620 O O . ILE A 1 83 ? -8.629 -7.002 -1.097 1.00 88.44 83 ILE A O 1
ATOM 624 N N . ALA A 1 84 ? -10.453 -5.762 -0.675 1.00 91.75 84 ALA A N 1
ATOM 625 C CA . ALA A 1 84 ? -10.717 -5.449 -2.078 1.00 91.75 84 ALA A CA 1
ATOM 626 C C . ALA A 1 84 ? -9.525 -4.734 -2.737 1.00 91.75 84 ALA A C 1
ATOM 628 O O . ALA A 1 84 ? -9.104 -5.108 -3.830 1.00 91.75 84 ALA A O 1
ATOM 629 N N . SER A 1 85 ? -8.925 -3.764 -2.044 1.00 88.88 85 SER A N 1
ATOM 630 C CA . SER A 1 85 ? -7.755 -3.026 -2.534 1.00 88.88 85 SER A CA 1
ATOM 631 C C . SER A 1 85 ? -6.536 -3.934 -2.715 1.00 88.88 85 SER A C 1
ATOM 633 O O . SER A 1 85 ? -5.834 -3.828 -3.721 1.00 88.88 85 SER A O 1
ATOM 635 N N . PHE A 1 86 ? -6.312 -4.875 -1.791 1.00 87.44 86 PHE A N 1
ATOM 636 C CA . P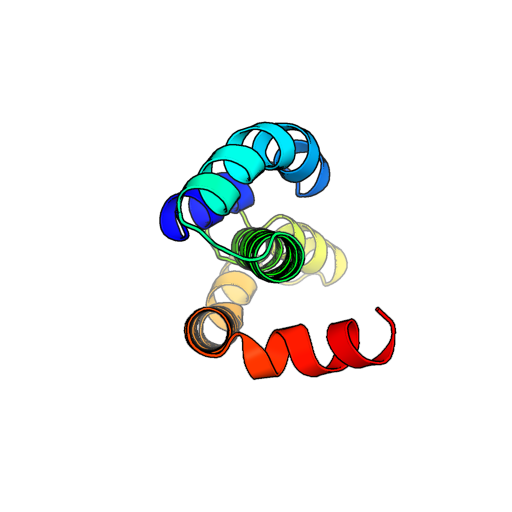HE A 1 86 ? -5.259 -5.885 -1.908 1.00 87.44 86 PHE A CA 1
ATOM 637 C C . PHE A 1 86 ? -5.473 -6.825 -3.098 1.00 87.44 86 PHE A C 1
ATOM 639 O O . PHE A 1 86 ? -4.521 -7.159 -3.799 1.00 87.44 86 PHE A O 1
ATOM 646 N N . ILE A 1 87 ? -6.712 -7.227 -3.370 1.00 90.88 87 ILE A N 1
ATOM 647 C CA . ILE A 1 87 ? -7.027 -8.057 -4.539 1.00 90.88 87 ILE A CA 1
ATOM 648 C C . ILE A 1 87 ? -6.756 -7.279 -5.830 1.00 90.88 87 ILE A C 1
ATOM 650 O O . ILE A 1 87 ? -6.099 -7.795 -6.734 1.00 90.88 87 ILE A O 1
ATOM 654 N N . ILE A 1 88 ? -7.214 -6.027 -5.899 1.00 90.50 88 ILE A N 1
ATOM 655 C CA . ILE A 1 88 ? -7.033 -5.169 -7.075 1.00 90.50 88 ILE A CA 1
ATOM 656 C C . ILE A 1 88 ? -5.546 -4.939 -7.350 1.00 90.50 88 ILE A C 1
ATOM 658 O O . ILE A 1 88 ? -5.116 -5.100 -8.488 1.00 90.50 88 ILE A O 1
ATOM 662 N N . ILE A 1 89 ? -4.738 -4.610 -6.337 1.00 88.50 89 ILE A N 1
ATOM 663 C CA . ILE A 1 89 ? -3.310 -4.340 -6.562 1.00 88.50 89 ILE A CA 1
ATOM 664 C C . ILE A 1 89 ? -2.544 -5.590 -6.997 1.00 88.50 89 ILE A C 1
ATOM 666 O O . ILE A 1 89 ? -1.655 -5.491 -7.838 1.00 88.50 89 ILE A O 1
ATOM 670 N N . ILE A 1 90 ? -2.912 -6.768 -6.482 1.00 86.62 90 ILE A N 1
ATOM 671 C CA . ILE A 1 90 ? -2.344 -8.038 -6.944 1.00 86.62 90 ILE A CA 1
ATOM 672 C C . ILE A 1 90 ? -2.712 -8.257 -8.413 1.00 86.62 90 ILE A C 1
ATOM 674 O O . ILE A 1 90 ? -1.832 -8.546 -9.216 1.00 86.62 90 ILE A O 1
ATOM 678 N N . ALA A 1 91 ? -3.978 -8.060 -8.790 1.00 88.62 91 ALA A N 1
ATOM 679 C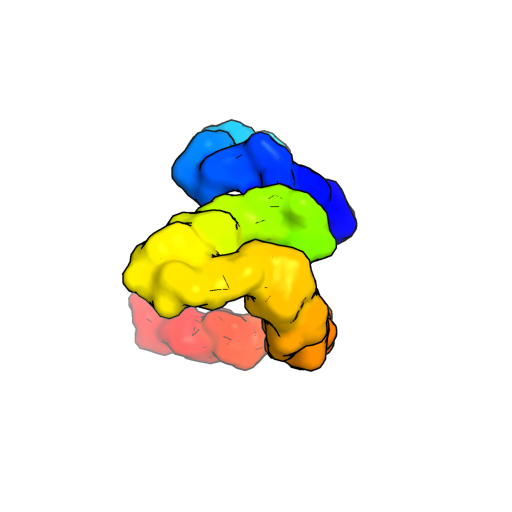 CA . ALA A 1 91 ? -4.403 -8.185 -10.182 1.00 88.62 91 ALA A CA 1
ATOM 680 C C . ALA A 1 91 ? -3.646 -7.211 -11.104 1.00 88.62 91 ALA A C 1
ATOM 682 O O . ALA A 1 91 ? -3.126 -7.624 -12.138 1.00 88.62 91 ALA A O 1
ATOM 683 N N . LEU A 1 92 ? -3.506 -5.945 -10.701 1.00 87.56 92 LEU A N 1
ATOM 684 C CA . LEU A 1 92 ? -2.764 -4.933 -11.459 1.00 87.56 92 LEU A CA 1
ATOM 685 C C . LEU A 1 92 ? -1.272 -5.261 -11.577 1.00 87.56 92 LEU A C 1
ATOM 687 O O . LEU A 1 92 ? -0.693 -5.018 -12.631 1.00 87.56 92 LEU A O 1
ATOM 691 N N . ALA A 1 93 ? -0.661 -5.853 -10.547 1.00 84.62 93 ALA A N 1
ATOM 692 C CA . ALA A 1 93 ? 0.739 -6.278 -10.585 1.00 84.62 93 ALA A CA 1
ATOM 693 C C . ALA A 1 93 ? 0.998 -7.399 -11.608 1.00 84.62 93 ALA A C 1
ATOM 695 O O . ALA A 1 93 ? 2.099 -7.493 -12.144 1.00 84.62 93 ALA A O 1
ATOM 696 N N . TYR A 1 94 ? -0.003 -8.239 -11.895 1.00 83.94 94 TYR A N 1
ATOM 697 C CA . TYR A 1 94 ? 0.086 -9.292 -12.916 1.00 83.94 94 TYR A CA 1
ATOM 698 C C . TYR A 1 94 ? -0.422 -8.856 -14.296 1.00 83.94 94 TYR A C 1
ATOM 700 O O . TYR A 1 94 ? -0.178 -9.554 -15.279 1.00 83.94 94 TYR A O 1
ATOM 708 N N . MET A 1 95 ? -1.110 -7.716 -14.393 1.00 86.44 95 MET A N 1
ATOM 709 C CA . MET A 1 95 ? -1.691 -7.194 -15.634 1.00 86.44 95 MET A CA 1
ATOM 710 C C . MET A 1 95 ? -1.075 -5.832 -16.001 1.00 86.44 95 MET A C 1
ATOM 712 O O . MET A 1 95 ? -1.769 -4.809 -15.977 1.00 86.44 95 MET A O 1
ATOM 716 N N . PRO A 1 96 ? 0.221 -5.786 -16.369 1.00 81.56 96 PRO A N 1
ATOM 717 C CA . PRO A 1 96 ? 0.925 -4.534 -16.630 1.00 81.56 96 PRO A CA 1
ATOM 718 C C . PRO A 1 96 ? 0.332 -3.750 -17.800 1.00 81.56 96 PRO A C 1
ATOM 720 O O . PRO A 1 96 ? 0.354 -2.524 -17.768 1.00 81.56 96 PRO A O 1
ATOM 723 N N . ASP A 1 97 ? -0.256 -4.419 -18.796 1.00 82.81 97 ASP A N 1
ATOM 724 C CA . ASP A 1 97 ? -0.873 -3.744 -19.940 1.00 82.81 97 ASP A CA 1
ATOM 725 C C . ASP A 1 97 ? -2.076 -2.881 -19.545 1.00 82.81 97 ASP A C 1
ATOM 727 O O . ASP A 1 97 ? -2.292 -1.845 -20.161 1.00 82.81 97 ASP A O 1
ATOM 731 N N . VAL A 1 98 ? -2.817 -3.238 -18.490 1.00 84.44 98 VAL A N 1
ATOM 732 C CA . VAL A 1 98 ? -3.933 -2.412 -17.992 1.00 84.44 98 VAL A CA 1
ATOM 733 C C . VAL A 1 98 ? -3.406 -1.106 -17.401 1.00 84.44 98 VAL A C 1
ATOM 735 O O . VAL A 1 98 ? -3.958 -0.037 -17.647 1.00 84.44 98 VAL A O 1
ATOM 738 N N . VAL A 1 99 ? -2.308 -1.187 -16.648 1.00 85.06 99 VAL A N 1
ATOM 739 C CA . VAL A 1 99 ? -1.670 -0.026 -16.013 1.00 85.06 99 VAL A CA 1
ATOM 740 C C . VAL A 1 99 ? -0.948 0.840 -17.045 1.00 85.06 99 VAL A C 1
ATOM 742 O O . VAL A 1 99 ? -1.003 2.064 -16.977 1.00 85.06 99 VAL A O 1
ATOM 745 N N . MET A 1 100 ? -0.279 0.206 -18.007 1.00 86.00 100 MET A N 1
ATOM 746 C CA . MET A 1 100 ? 0.548 0.869 -19.014 1.00 86.00 100 MET A CA 1
ATOM 747 C C . MET A 1 100 ? -0.236 1.325 -20.243 1.00 86.00 100 MET A C 1
ATOM 749 O O . MET A 1 100 ? 0.320 2.068 -21.046 1.00 86.00 100 MET A O 1
ATOM 753 N N . TRP A 1 101 ? -1.506 0.937 -20.396 1.00 88.94 101 TRP A N 1
ATOM 754 C CA . TRP A 1 101 ? -2.332 1.339 -21.537 1.00 88.94 101 TRP A CA 1
ATOM 755 C C . TRP A 1 101 ? -2.377 2.859 -21.705 1.00 88.94 101 TRP A C 1
ATOM 757 O O . TRP A 1 101 ? -2.038 3.362 -22.772 1.00 88.94 101 TRP A O 1
ATOM 767 N N . LEU A 1 102 ? -2.719 3.589 -20.639 1.00 83.94 102 LEU A N 1
ATOM 768 C CA . LEU A 1 102 ? -2.789 5.049 -20.678 1.00 83.94 102 LEU A CA 1
ATOM 769 C C . LEU A 1 102 ? -1.395 5.698 -20.834 1.00 83.94 102 LEU A C 1
ATOM 771 O O . LEU A 1 102 ? -1.250 6.532 -21.726 1.00 83.94 102 LEU A O 1
ATOM 775 N N . PRO A 1 103 ? -0.351 5.316 -20.066 1.00 85.50 103 PRO A N 1
ATOM 776 C CA . PRO A 1 103 ? 1.014 5.796 -20.297 1.00 85.50 103 PRO A CA 1
ATOM 777 C C . PRO A 1 103 ? 1.514 5.613 -21.735 1.00 85.50 103 PRO A C 1
ATOM 779 O O . PRO A 1 103 ? 2.072 6.549 -22.295 1.00 85.50 103 PRO A O 1
ATOM 782 N N . ARG A 1 104 ? 1.262 4.456 -22.367 1.00 85.94 104 ARG A N 1
ATOM 783 C CA . ARG A 1 104 ? 1.662 4.179 -23.762 1.00 85.94 104 ARG A CA 1
ATOM 784 C C . ARG A 1 104 ? 0.945 5.053 -24.796 1.00 85.94 104 ARG A C 1
ATOM 786 O O . ARG A 1 104 ? 1.382 5.089 -25.937 1.00 85.94 104 ARG A O 1
ATOM 793 N N . MET A 1 105 ? -0.158 5.714 -24.441 1.00 84.75 105 MET A N 1
ATOM 794 C CA . MET A 1 105 ? -0.842 6.649 -25.345 1.00 84.75 105 MET A CA 1
ATOM 795 C C . MET A 1 105 ? -0.215 8.049 -25.350 1.00 84.75 105 MET A C 1
ATOM 797 O O . MET A 1 105 ? -0.435 8.795 -26.301 1.00 84.75 105 MET A O 1
ATOM 801 N N . PHE A 1 106 ? 0.517 8.418 -24.295 1.00 80.44 106 PHE A N 1
ATOM 802 C CA . PHE A 1 106 ? 1.131 9.743 -24.138 1.00 80.44 106 PHE A CA 1
ATOM 803 C C . PHE A 1 106 ? 2.668 9.726 -24.190 1.00 80.44 106 PHE A C 1
ATOM 805 O O . PHE A 1 106 ? 3.268 10.800 -24.236 1.00 80.44 106 PHE A O 1
ATOM 812 N N . ALA A 1 107 ? 3.286 8.542 -24.151 1.00 62.03 107 ALA A N 1
ATOM 813 C CA . ALA A 1 107 ? 4.721 8.314 -24.338 1.00 62.03 107 ALA A CA 1
ATOM 814 C C . ALA A 1 107 ? 5.035 7.978 -25.800 1.00 62.03 107 ALA A C 1
ATOM 816 O O . ALA A 1 107 ? 6.084 8.454 -26.288 1.00 62.03 107 ALA A O 1
#

InterPro domains:
  IPR004681 TRAP transporter large membrane protein DctM [PTHR33362] (1-106)
  IPR010656 TRAP C4-dicarboxylate transport system permease DctM subunit [PF06808] (2-97)